Protein AF-A0A971LK60-F1 (afdb_monomer_lite)

Secondary structure (DSSP, 8-state):
-HHHHHHTTPPP-EEEPPPS-TT-GGG---HHHHHHHHHHHBTTB-GGG-PEEEEEPGGG--EEEE----EEEE-SSEEEEE-TTS-EEEEEPP----SS-PPP----------SHHHHHHHTPPPP-

Sequence (128 aa):
LVHGLLKIRVRTYYIYQCDLSQGISHFRTRVSKGIEIIESLRGHTSGLAVPNFVIDAPGGGGKIPLMPQYLISMSDRRVVLRNYEGLLATYTEPDWSEGPEAPSRARSQPKEPETGVAGLLRGNKLGL

Structure (mmCIF, N/CA/C/O backbone):
data_AF-A0A971LK60-F1
#
_entry.id   AF-A0A971LK60-F1
#
loop_
_atom_site.group_PDB
_atom_site.id
_atom_site.type_symbol
_atom_site.label_atom_id
_atom_site.label_alt_id
_atom_site.label_comp_id
_atom_site.label_asym_id
_atom_site.label_entity_id
_atom_site.label_seq_id
_atom_site.pdbx_PDB_ins_code
_atom_site.Cartn_x
_atom_site.Cartn_y
_atom_site.Cartn_z
_atom_site.occupancy
_atom_site.B_iso_or_equiv
_atom_site.auth_seq_id
_atom_site.auth_comp_id
_atom_site.auth_asym_id
_atom_site.auth_atom_id
_atom_site.pdbx_PDB_model_num
ATOM 1 N N . LEU A 1 1 ? -15.466 -2.166 4.206 1.00 95.75 1 LEU A N 1
ATOM 2 C CA . LEU A 1 1 ? -15.195 -0.763 4.610 1.00 95.75 1 LEU A CA 1
ATOM 3 C C . LEU A 1 1 ? -14.842 0.131 3.419 1.00 95.75 1 LEU A C 1
ATOM 5 O O . LEU A 1 1 ? -15.682 0.934 3.042 1.00 95.75 1 LEU A O 1
ATOM 9 N N . VAL A 1 2 ? -13.658 -0.013 2.805 1.00 97.69 2 VAL A N 1
ATOM 10 C CA . VAL A 1 2 ? -13.142 0.935 1.787 1.00 97.69 2 VAL A CA 1
ATOM 11 C C . VAL A 1 2 ? -14.067 1.137 0.579 1.00 97.69 2 VAL A C 1
ATOM 13 O O . VAL A 1 2 ? -14.270 2.263 0.136 1.00 97.69 2 VAL A O 1
ATOM 16 N N . HIS A 1 3 ? -14.735 0.080 0.103 1.00 97.56 3 HIS A N 1
ATOM 17 C CA . HIS A 1 3 ? -15.750 0.204 -0.954 1.00 97.56 3 HIS A CA 1
ATOM 18 C C . HIS A 1 3 ? -16.979 0.999 -0.511 1.00 97.56 3 HIS A C 1
ATOM 20 O O . HIS A 1 3 ? -17.549 1.740 -1.304 1.00 97.56 3 HIS A O 1
ATOM 26 N N . GLY A 1 4 ? -17.388 0.854 0.752 1.00 97.94 4 GLY A N 1
ATOM 27 C CA . GLY A 1 4 ? -18.505 1.600 1.327 1.00 97.94 4 GLY A CA 1
ATOM 28 C C . GLY A 1 4 ? -18.213 3.097 1.385 1.00 97.94 4 GLY A C 1
ATOM 29 O O . GLY A 1 4 ? -19.061 3.888 0.987 1.00 97.94 4 GLY A O 1
ATOM 30 N N . LEU A 1 5 ? -16.990 3.473 1.780 1.00 98.06 5 LEU A N 1
ATOM 31 C CA . LEU A 1 5 ? -16.541 4.870 1.791 1.00 98.06 5 LEU A CA 1
ATOM 32 C C . LEU A 1 5 ? -16.592 5.490 0.388 1.00 98.06 5 LEU A C 1
ATOM 34 O O . LEU A 1 5 ? -17.155 6.569 0.212 1.00 98.06 5 LEU A O 1
ATOM 38 N N . LEU A 1 6 ? -16.103 4.781 -0.633 1.00 97.06 6 LEU A N 1
ATOM 39 C CA . LEU A 1 6 ? -16.165 5.290 -2.005 1.00 97.06 6 LEU A CA 1
ATOM 40 C C . LEU A 1 6 ? -17.597 5.471 -2.520 1.00 97.06 6 LEU A C 1
ATOM 42 O O . LEU A 1 6 ? -17.869 6.461 -3.196 1.00 97.06 6 LEU A O 1
ATOM 46 N N . LYS A 1 7 ? -18.523 4.566 -2.177 1.00 97.94 7 LYS A N 1
ATOM 47 C CA . LYS A 1 7 ? -19.941 4.684 -2.570 1.00 97.94 7 LYS A CA 1
ATOM 48 C C . LYS A 1 7 ? -20.589 5.968 -2.048 1.00 97.94 7 LYS A C 1
ATOM 50 O O . LYS A 1 7 ? -21.450 6.524 -2.720 1.00 97.94 7 LYS A O 1
ATOM 55 N N . ILE A 1 8 ? -20.146 6.464 -0.892 1.00 98.19 8 ILE A N 1
ATOM 56 C CA . ILE A 1 8 ? -20.614 7.732 -0.310 1.00 98.19 8 ILE A CA 1
ATOM 57 C C . ILE A 1 8 ? -19.702 8.923 -0.649 1.00 98.19 8 ILE A C 1
ATOM 59 O O . ILE A 1 8 ? -19.800 9.971 -0.016 1.00 98.19 8 ILE A O 1
ATOM 63 N N . ARG A 1 9 ? -18.836 8.787 -1.666 1.00 97.44 9 ARG A N 1
ATOM 64 C CA . ARG A 1 9 ? -17.886 9.815 -2.140 1.00 97.44 9 ARG A CA 1
ATOM 65 C C . ARG A 1 9 ? -16.845 10.242 -1.096 1.00 97.44 9 ARG A C 1
ATOM 67 O O . ARG A 1 9 ? -16.311 11.344 -1.168 1.00 97.44 9 ARG A O 1
ATOM 74 N N . VAL A 1 10 ? -16.507 9.355 -0.162 1.00 97.88 10 VAL A N 1
ATOM 75 C CA . VAL A 1 10 ? -15.416 9.552 0.799 1.00 97.88 10 VAL A CA 1
ATOM 76 C C . VAL A 1 10 ? -14.174 8.815 0.307 1.00 97.88 10 VAL A C 1
ATOM 78 O O . VAL A 1 10 ? -14.163 7.589 0.189 1.00 97.88 10 VAL A O 1
ATOM 81 N N . ARG A 1 11 ? -13.100 9.559 0.025 1.00 95.31 11 ARG A N 1
ATOM 82 C CA . ARG A 1 11 ? -11.813 8.980 -0.379 1.00 95.31 11 ARG A CA 1
ATOM 83 C C . ARG A 1 11 ? -11.095 8.405 0.838 1.00 95.31 11 ARG A C 1
ATOM 85 O O . ARG A 1 11 ? -10.885 9.103 1.827 1.00 95.31 11 ARG A O 1
ATOM 92 N N . THR A 1 12 ? -10.674 7.146 0.748 1.00 96.62 12 THR A N 1
ATOM 93 C CA . THR A 1 12 ? -9.858 6.539 1.808 1.00 96.62 12 THR A CA 1
ATOM 94 C C . THR A 1 12 ? -8.439 7.090 1.682 1.00 96.62 12 THR A C 1
ATOM 96 O O . THR A 1 12 ? -7.827 6.943 0.627 1.00 96.62 12 THR A O 1
ATOM 99 N N . TYR A 1 13 ? -7.939 7.773 2.716 1.00 96.81 13 TYR A N 1
ATOM 100 C CA . TYR A 1 13 ? -6.669 8.502 2.626 1.00 96.81 13 TYR A CA 1
ATOM 101 C C . TYR A 1 13 ? -5.529 7.806 3.375 1.00 96.81 13 TYR A C 1
ATOM 103 O O . TYR A 1 13 ? -4.552 7.393 2.749 1.00 96.81 13 TYR A O 1
ATOM 111 N N . TYR A 1 14 ? -5.687 7.600 4.683 1.00 97.56 14 TYR A N 1
ATOM 112 C CA . TYR A 1 14 ? -4.692 6.937 5.522 1.00 97.56 14 TYR A CA 1
ATOM 113 C C . TYR A 1 14 ? -5.288 5.779 6.320 1.00 97.56 14 TYR A C 1
ATOM 115 O O . TYR A 1 14 ? -6.428 5.845 6.777 1.00 97.56 14 TYR A O 1
ATOM 123 N N . ILE A 1 15 ? -4.472 4.746 6.519 1.00 97.50 15 ILE A N 1
ATOM 124 C CA . ILE A 1 15 ? -4.588 3.799 7.628 1.00 97.50 15 ILE A CA 1
ATOM 125 C C . ILE A 1 15 ? -3.394 4.064 8.538 1.00 97.50 15 ILE A C 1
ATOM 127 O O . ILE A 1 15 ? -2.254 4.031 8.080 1.00 97.50 15 ILE A O 1
ATOM 131 N N . TYR A 1 16 ? -3.653 4.320 9.815 1.00 97.06 16 TYR A N 1
ATOM 132 C CA . TYR A 1 16 ? -2.601 4.570 10.793 1.00 97.06 16 TYR A CA 1
ATOM 133 C C . TYR A 1 16 ? -2.233 3.289 11.523 1.00 97.06 16 TYR A C 1
ATOM 135 O O . TYR A 1 16 ? -3.102 2.532 11.961 1.00 97.06 16 TYR A O 1
ATOM 143 N N . GLN A 1 17 ? -0.936 3.077 11.705 1.00 97.25 17 GLN A N 1
ATOM 144 C CA . GLN A 1 17 ? -0.460 2.223 12.777 1.00 97.25 17 GLN A CA 1
ATOM 145 C C . GLN A 1 17 ? -0.816 2.877 14.114 1.00 97.25 17 GLN A C 1
ATOM 147 O O . GLN A 1 17 ? -0.583 4.068 14.306 1.00 97.25 17 GLN A O 1
ATOM 152 N N . CYS A 1 18 ? -1.349 2.085 15.043 1.00 95.44 18 CYS A N 1
ATOM 153 C CA . CYS A 1 18 ? -1.662 2.563 16.386 1.00 95.44 18 CYS A CA 1
ATOM 154 C C . CYS A 1 18 ? -0.398 3.112 17.076 1.00 95.44 18 CYS A C 1
ATOM 156 O O . CYS A 1 18 ? 0.646 2.448 17.130 1.00 95.44 18 CYS A O 1
ATOM 158 N N . ASP A 1 19 ? -0.511 4.338 17.574 1.00 91.56 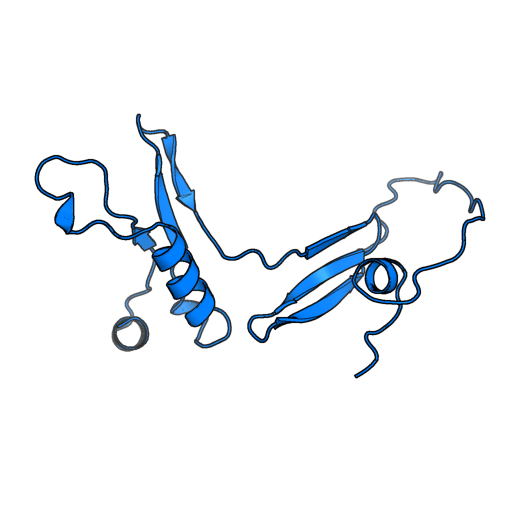19 ASP A N 1
ATOM 159 C CA . ASP A 1 19 ? 0.543 5.147 18.171 1.00 91.56 19 ASP A CA 1
ATOM 160 C C . ASP A 1 19 ? 1.008 4.606 19.533 1.00 91.56 19 ASP A C 1
ATOM 162 O O . ASP A 1 19 ? 0.526 3.593 20.047 1.00 91.56 19 ASP A O 1
ATOM 166 N N . LEU A 1 20 ? 2.062 5.222 20.076 1.00 88.88 20 LEU A N 1
ATOM 167 C CA . LEU A 1 20 ? 2.734 4.845 21.332 1.00 88.88 20 LEU A CA 1
ATOM 168 C C . LEU A 1 20 ? 2.081 5.462 22.579 1.00 88.88 20 LEU A C 1
ATOM 170 O O . LEU A 1 20 ? 2.694 5.461 23.645 1.00 88.88 20 LEU A O 1
ATOM 174 N N . SER A 1 21 ? 0.853 5.972 22.465 1.00 89.44 21 SER A N 1
ATOM 175 C CA . SER A 1 21 ? 0.168 6.632 23.575 1.00 89.44 21 SER A CA 1
ATOM 176 C C . SER A 1 21 ? -0.171 5.668 24.717 1.00 89.44 21 SER A C 1
ATOM 178 O O . SER A 1 21 ? -0.349 4.458 24.542 1.00 89.44 21 SER A O 1
ATOM 180 N N . GLN A 1 22 ? -0.244 6.216 25.930 1.00 93.06 22 GLN A N 1
ATOM 181 C CA . GLN A 1 22 ? -0.556 5.446 27.130 1.00 93.06 22 GLN A CA 1
ATOM 182 C C . GLN A 1 22 ? -1.998 4.917 27.091 1.00 93.06 22 GLN A C 1
ATOM 184 O O . GLN A 1 22 ? -2.909 5.579 26.604 1.00 93.06 22 GLN A O 1
ATOM 189 N N . GLY A 1 23 ? -2.207 3.705 27.608 1.00 94.44 23 GLY A N 1
ATOM 190 C CA . GLY A 1 23 ? -3.537 3.096 27.745 1.00 94.44 23 GLY A CA 1
ATOM 191 C C . GLY A 1 23 ? -4.085 2.386 26.501 1.00 94.44 23 GLY A C 1
ATOM 192 O O . GLY A 1 23 ? -4.983 1.564 26.640 1.00 94.44 23 GLY A O 1
ATOM 193 N N . ILE A 1 24 ? -3.517 2.598 25.309 1.00 95.62 24 ILE A N 1
ATOM 194 C CA . ILE A 1 24 ? -4.037 2.028 24.044 1.00 95.62 24 ILE A CA 1
ATOM 195 C C . ILE A 1 24 ? -3.208 0.860 23.491 1.00 95.62 24 ILE A C 1
ATOM 197 O O . ILE A 1 24 ? -3.452 0.383 22.386 1.00 95.62 24 ILE A O 1
ATOM 201 N N . SER A 1 25 ? -2.229 0.366 24.255 1.00 93.62 25 SER A N 1
ATOM 202 C CA . SER A 1 25 ? -1.283 -0.650 23.768 1.00 93.62 25 SER A CA 1
ATOM 203 C C . SER A 1 25 ? -1.967 -1.928 23.254 1.00 93.62 25 SER A C 1
ATOM 205 O O . SER A 1 25 ? -1.517 -2.539 22.290 1.00 93.62 25 SER A O 1
ATOM 207 N N . HIS A 1 26 ? -3.100 -2.301 23.848 1.00 95.31 26 HIS A N 1
ATOM 208 C CA . HIS A 1 26 ? -3.880 -3.485 23.482 1.00 95.31 26 HIS A CA 1
ATOM 209 C C . HIS A 1 26 ? -4.602 -3.370 22.126 1.00 95.31 26 HIS A C 1
ATOM 211 O O . HIS A 1 26 ? -4.997 -4.390 21.570 1.00 95.31 26 HIS A O 1
ATOM 217 N N . PHE A 1 27 ? -4.745 -2.164 21.564 1.00 96.19 27 PHE A N 1
ATOM 218 C CA . PHE A 1 27 ? -5.259 -1.960 20.203 1.00 96.19 27 PHE A CA 1
ATOM 219 C C . PHE A 1 27 ? -4.180 -2.105 19.128 1.00 96.19 27 PHE A C 1
ATOM 221 O O . PHE A 1 27 ? -4.477 -2.081 17.931 1.00 96.19 27 PHE A O 1
ATOM 228 N N . ARG A 1 28 ? -2.912 -2.235 19.525 1.00 95.62 28 ARG A N 1
ATOM 229 C CA . ARG A 1 28 ? -1.806 -2.271 18.577 1.00 95.62 28 ARG A CA 1
ATOM 230 C C . ARG A 1 28 ? -1.784 -3.564 17.792 1.00 95.62 28 ARG A C 1
ATOM 232 O O . ARG A 1 28 ? -1.872 -4.664 18.329 1.00 95.62 28 ARG A O 1
ATOM 239 N N . THR A 1 29 ? -1.537 -3.412 16.502 1.00 97.00 29 THR A N 1
ATOM 240 C CA . THR A 1 29 ? -1.252 -4.512 15.588 1.00 97.00 29 THR A CA 1
ATOM 241 C C . THR A 1 29 ? 0.227 -4.532 15.234 1.00 97.00 29 THR A C 1
ATOM 243 O O . THR A 1 29 ? 0.919 -3.517 15.325 1.00 97.00 29 THR A O 1
ATOM 246 N N . ARG A 1 30 ? 0.727 -5.681 14.772 1.00 97.50 30 ARG A N 1
ATOM 247 C CA . ARG A 1 30 ? 2.040 -5.736 14.117 1.00 97.50 30 ARG A CA 1
ATOM 248 C C . ARG A 1 30 ? 2.017 -4.866 12.859 1.00 97.50 30 ARG A C 1
ATOM 250 O O . ARG A 1 30 ? 1.034 -4.900 12.121 1.00 97.50 30 ARG A O 1
ATOM 257 N N . VAL A 1 31 ? 3.122 -4.182 12.567 1.00 97.31 31 VAL A N 1
ATOM 258 C CA . VAL A 1 31 ? 3.285 -3.392 11.328 1.00 97.31 31 VAL A CA 1
ATOM 259 C C . VAL A 1 31 ? 3.070 -4.261 10.086 1.00 97.31 31 VAL A C 1
ATOM 261 O O . VAL A 1 31 ? 2.434 -3.833 9.125 1.00 97.31 31 VAL A O 1
ATOM 264 N N . SER A 1 32 ? 3.514 -5.522 10.140 1.00 98.00 32 SER A N 1
ATOM 265 C CA . SER A 1 32 ? 3.300 -6.502 9.071 1.00 98.00 32 SER A CA 1
ATOM 266 C C . SER A 1 32 ? 1.825 -6.679 8.712 1.00 98.00 32 SER A C 1
ATOM 268 O O . SER A 1 32 ? 1.517 -6.908 7.549 1.00 98.00 32 SER A O 1
ATOM 270 N N . LYS A 1 33 ? 0.905 -6.521 9.675 1.00 98.19 33 LYS A N 1
ATOM 271 C CA . LYS A 1 33 ? -0.531 -6.640 9.413 1.00 98.19 33 LYS A CA 1
ATOM 272 C C . LYS A 1 33 ? -1.052 -5.477 8.574 1.00 98.19 33 LYS A C 1
ATOM 274 O O . LYS A 1 33 ? -1.885 -5.685 7.701 1.00 98.19 33 LYS A O 1
ATOM 279 N N . GLY A 1 34 ? -0.540 -4.268 8.803 1.00 97.88 34 GLY A N 1
ATOM 280 C CA . GLY A 1 34 ? -0.858 -3.116 7.960 1.00 97.88 34 GLY A CA 1
ATOM 281 C C . GLY A 1 34 ? -0.359 -3.310 6.529 1.00 97.88 34 GLY A C 1
ATOM 282 O O . GLY A 1 34 ? -1.113 -3.084 5.586 1.00 97.88 34 GLY A O 1
ATOM 283 N N . ILE A 1 35 ? 0.864 -3.826 6.360 1.00 98.31 35 ILE A N 1
ATOM 284 C CA . ILE A 1 35 ? 1.415 -4.161 5.035 1.00 98.31 35 ILE A CA 1
ATOM 285 C C . ILE A 1 35 ? 0.565 -5.239 4.343 1.00 98.31 35 ILE A C 1
ATOM 287 O O . ILE A 1 35 ? 0.213 -5.067 3.179 1.00 98.31 35 ILE A O 1
ATOM 291 N N . GLU A 1 36 ? 0.173 -6.298 5.058 1.00 98.06 36 GLU A N 1
ATOM 292 C CA . GLU A 1 36 ? -0.701 -7.368 4.550 1.00 98.06 36 GLU A CA 1
ATOM 293 C C . GLU A 1 36 ? -2.061 -6.830 4.071 1.00 98.06 36 GLU A C 1
ATOM 295 O O . GLU A 1 36 ? -2.552 -7.224 3.011 1.00 98.06 36 GLU A O 1
ATOM 300 N N . ILE A 1 37 ? -2.659 -5.889 4.814 1.00 98.00 37 ILE A N 1
ATOM 301 C CA . ILE A 1 37 ? -3.908 -5.227 4.411 1.00 98.00 37 ILE A CA 1
ATOM 302 C C . ILE A 1 37 ? -3.703 -4.451 3.107 1.00 98.00 37 ILE A C 1
ATOM 304 O O . ILE A 1 37 ? -4.531 -4.559 2.206 1.00 98.00 37 ILE A O 1
ATOM 308 N N . ILE A 1 38 ? -2.616 -3.681 2.980 1.00 98.25 38 ILE A N 1
ATOM 309 C CA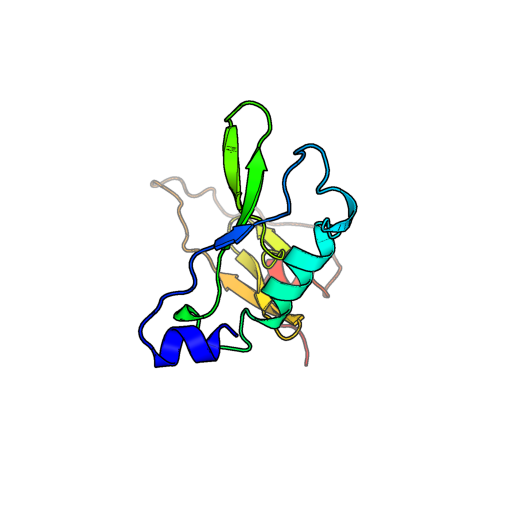 . ILE A 1 38 ? -2.344 -2.924 1.750 1.00 98.25 38 ILE A CA 1
ATOM 310 C C . ILE A 1 38 ? -2.072 -3.853 0.564 1.00 98.25 38 ILE A C 1
ATOM 312 O O . ILE A 1 38 ? -2.586 -3.576 -0.519 1.00 98.25 38 ILE A O 1
ATOM 316 N N . GLU A 1 39 ? -1.328 -4.948 0.752 1.00 97.88 39 GLU A N 1
ATOM 317 C CA . GLU A 1 39 ? -1.123 -5.975 -0.283 1.00 97.88 39 GLU A CA 1
ATOM 318 C C . GLU A 1 39 ? -2.464 -6.536 -0.766 1.00 97.88 39 GLU A C 1
ATOM 320 O O . GLU A 1 39 ? -2.737 -6.536 -1.959 1.00 97.88 39 GLU A O 1
ATOM 325 N N . SER A 1 40 ? -3.347 -6.905 0.166 1.00 97.25 40 SER A N 1
ATOM 326 C CA . SER A 1 40 ? -4.658 -7.494 -0.147 1.00 97.25 40 SER A CA 1
ATOM 327 C C . SER A 1 40 ? -5.636 -6.514 -0.810 1.00 97.25 40 SER A C 1
ATOM 329 O O . SER A 1 40 ? -6.667 -6.925 -1.338 1.00 97.25 40 SER A O 1
ATOM 331 N N . LEU A 1 41 ? -5.362 -5.207 -0.760 1.00 97.62 41 LEU A N 1
ATOM 332 C CA . LEU A 1 41 ? -6.178 -4.178 -1.406 1.00 97.62 41 LEU A CA 1
ATOM 333 C C . LEU A 1 41 ? -5.612 -3.777 -2.771 1.00 97.62 41 LEU A C 1
ATOM 335 O O . LEU A 1 41 ? -6.362 -3.566 -3.727 1.00 97.62 41 LEU A O 1
ATOM 339 N N . ARG A 1 42 ? -4.293 -3.620 -2.876 1.00 97.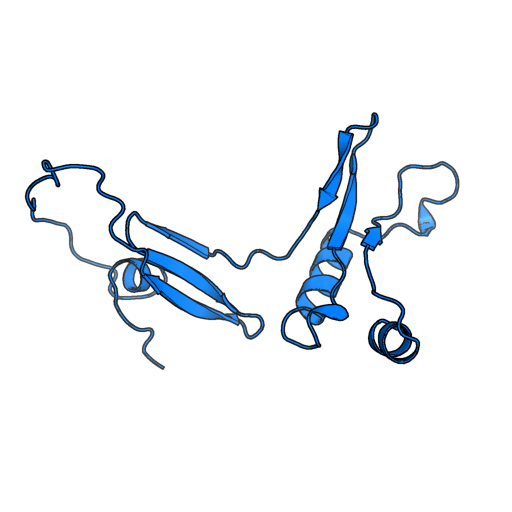38 42 ARG A N 1
ATOM 340 C CA . ARG A 1 42 ? -3.653 -3.108 -4.086 1.00 97.38 42 ARG A CA 1
ATOM 341 C C . ARG A 1 42 ? -3.741 -4.143 -5.205 1.00 97.38 42 ARG A C 1
ATOM 343 O O . ARG A 1 42 ? -3.356 -5.285 -5.032 1.00 97.38 42 ARG A O 1
ATOM 350 N N . GLY A 1 43 ? -4.277 -3.739 -6.355 1.00 95.50 43 GLY A N 1
ATOM 351 C CA . GLY A 1 43 ? -4.545 -4.644 -7.481 1.00 95.50 43 GLY A CA 1
ATOM 352 C C . GLY A 1 43 ? -5.864 -5.419 -7.367 1.00 95.50 43 GLY A C 1
ATOM 353 O O . GLY A 1 43 ? -6.480 -5.701 -8.386 1.00 95.50 43 GLY A O 1
ATOM 354 N N . HIS A 1 44 ? -6.371 -5.648 -6.151 1.00 96.69 44 HIS A N 1
ATOM 355 C CA . HIS A 1 44 ? -7.646 -6.340 -5.911 1.00 96.69 44 HIS A CA 1
ATOM 356 C C . HIS A 1 44 ? -8.877 -5.416 -5.885 1.00 96.69 44 HIS A C 1
ATOM 358 O O . HIS A 1 44 ? -10.015 -5.878 -5.960 1.00 96.69 44 HIS A O 1
ATOM 364 N N . THR A 1 45 ? -8.685 -4.102 -5.756 1.00 96.50 45 THR A N 1
ATOM 365 C CA . THR A 1 45 ? -9.761 -3.101 -5.798 1.00 96.50 45 THR A CA 1
ATOM 366 C C . THR A 1 45 ? -9.333 -1.842 -6.558 1.00 96.50 45 THR A C 1
ATOM 368 O O . THR A 1 45 ? -8.154 -1.647 -6.847 1.00 96.50 45 THR A O 1
ATOM 371 N N . SER A 1 46 ? -10.289 -0.950 -6.855 1.00 95.56 46 SER A N 1
ATOM 372 C CA . SER A 1 46 ? -10.019 0.396 -7.378 1.00 95.56 46 SER A CA 1
ATOM 373 C C . SER A 1 46 ? -8.931 1.099 -6.566 1.00 95.56 46 SER A C 1
ATOM 375 O O . SER A 1 46 ? -9.010 1.150 -5.337 1.00 95.56 46 SER A O 1
ATOM 377 N N . GLY A 1 47 ? -7.962 1.707 -7.254 1.00 95.56 47 GLY A N 1
ATOM 378 C CA . GLY A 1 47 ? -6.872 2.456 -6.625 1.00 95.56 47 GLY A CA 1
ATOM 379 C C . GLY A 1 47 ? -7.349 3.611 -5.737 1.00 95.56 47 GLY A C 1
ATOM 380 O O . GLY A 1 47 ? -6.677 3.951 -4.771 1.00 95.56 47 GLY A O 1
ATOM 381 N N . LEU A 1 48 ? -8.546 4.159 -5.985 1.00 96.44 48 LEU A N 1
ATOM 382 C CA . LEU A 1 48 ? -9.159 5.178 -5.120 1.00 96.44 48 LEU A CA 1
ATOM 383 C C . LEU A 1 48 ? -9.529 4.642 -3.728 1.00 96.44 48 LEU A C 1
ATOM 385 O O . LEU A 1 48 ? -9.676 5.422 -2.787 1.00 96.44 48 LEU A O 1
ATOM 389 N N . ALA A 1 49 ? -9.701 3.323 -3.604 1.00 97.50 49 ALA A N 1
ATOM 390 C CA . ALA A 1 49 ? -10.034 2.641 -2.359 1.00 97.50 49 ALA A CA 1
ATOM 391 C C . ALA A 1 49 ? -8.791 2.234 -1.558 1.00 97.50 49 ALA A C 1
ATOM 393 O O . ALA A 1 49 ? -8.946 1.755 -0.438 1.00 97.50 49 ALA A O 1
ATOM 394 N N . VAL A 1 50 ? -7.588 2.363 -2.130 1.00 97.88 50 VAL A N 1
ATOM 395 C CA . VAL A 1 50 ? -6.336 1.922 -1.506 1.00 97.88 50 VAL A CA 1
ATOM 396 C C . VAL A 1 50 ? -5.718 3.099 -0.744 1.00 97.88 50 VAL A C 1
ATOM 398 O O . VAL A 1 50 ? -5.210 4.027 -1.377 1.00 97.88 50 VAL A O 1
ATOM 401 N N . PRO A 1 51 ? -5.752 3.098 0.598 1.00 97.88 51 PRO A N 1
ATOM 402 C CA . PRO A 1 51 ? -5.123 4.147 1.389 1.00 97.88 51 PRO A CA 1
ATOM 403 C C . PRO A 1 51 ? -3.604 3.984 1.445 1.00 97.88 51 PRO A C 1
ATOM 405 O O . PRO A 1 51 ? -3.055 2.923 1.143 1.00 97.88 51 PRO A O 1
ATOM 408 N N . ASN A 1 52 ? -2.928 5.024 1.925 1.00 97.94 52 ASN A N 1
ATOM 409 C CA . ASN A 1 52 ? -1.554 4.902 2.395 1.00 97.94 52 ASN A CA 1
ATOM 410 C C . ASN A 1 52 ? -1.561 4.341 3.825 1.00 97.94 52 ASN A C 1
ATOM 412 O O . ASN A 1 52 ? -2.236 4.885 4.699 1.00 97.94 52 ASN A O 1
ATOM 416 N N . PHE A 1 53 ? -0.824 3.261 4.083 1.00 98.38 53 PHE A N 1
ATOM 417 C CA . PHE A 1 53 ? -0.562 2.814 5.452 1.00 98.38 53 PHE A CA 1
ATOM 418 C C . PHE A 1 53 ? 0.621 3.606 6.002 1.00 98.38 53 PHE A C 1
ATOM 420 O O . PHE A 1 53 ? 1.653 3.682 5.343 1.00 98.38 53 PHE A O 1
ATOM 427 N N . VAL A 1 54 ? 0.469 4.235 7.165 1.00 97.94 54 VAL A N 1
ATOM 428 C CA . VAL A 1 54 ? 1.480 5.141 7.725 1.00 97.94 54 VAL A CA 1
ATOM 429 C C . VAL A 1 54 ? 1.771 4.846 9.190 1.00 97.94 54 VAL A C 1
ATOM 431 O O . VAL A 1 54 ? 0.878 4.488 9.959 1.00 97.94 54 VAL A O 1
ATOM 434 N N . ILE A 1 55 ? 3.027 5.053 9.578 1.00 96.56 55 ILE A N 1
ATOM 435 C CA . ILE A 1 55 ? 3.457 5.170 10.974 1.00 96.56 55 ILE A CA 1
ATOM 436 C C . ILE A 1 55 ? 3.808 6.636 11.226 1.00 96.56 55 ILE A C 1
ATOM 438 O O . ILE A 1 55 ? 4.583 7.217 10.466 1.00 96.56 55 ILE A O 1
ATOM 442 N N . ASP A 1 56 ? 3.262 7.236 12.285 1.00 93.31 56 ASP A N 1
ATOM 443 C CA . ASP A 1 56 ? 3.749 8.535 12.755 1.00 93.31 56 ASP A CA 1
ATOM 444 C C . ASP A 1 56 ? 5.109 8.330 13.437 1.00 93.31 56 ASP A C 1
ATOM 446 O O . ASP A 1 56 ? 5.245 7.571 14.402 1.00 93.31 56 ASP A O 1
ATOM 450 N N . ALA A 1 57 ? 6.136 8.983 12.897 1.00 90.19 57 ALA A N 1
ATOM 451 C CA . ALA A 1 57 ? 7.481 8.916 13.434 1.00 90.19 57 ALA A CA 1
ATOM 452 C C . ALA A 1 57 ? 7.527 9.560 14.832 1.00 90.19 57 ALA A C 1
ATOM 454 O O . ALA A 1 57 ? 6.984 10.657 15.027 1.00 90.19 57 ALA A O 1
ATOM 455 N N . PRO A 1 58 ? 8.199 8.928 15.812 1.00 82.81 58 PRO A N 1
ATOM 456 C CA . PRO A 1 58 ? 8.374 9.529 17.128 1.00 82.81 58 PRO A CA 1
ATOM 457 C C . PRO A 1 58 ? 9.119 10.867 17.014 1.00 82.81 58 PRO A C 1
ATOM 459 O O . PRO A 1 58 ? 9.963 11.053 16.139 1.00 82.81 58 PRO A O 1
ATOM 462 N N . GLY A 1 59 ? 8.793 11.814 17.896 1.00 83.31 59 GLY A N 1
ATOM 463 C CA . GLY A 1 59 ? 9.444 13.129 17.918 1.00 83.31 59 GLY A CA 1
ATOM 464 C C . GLY A 1 59 ? 9.013 14.091 16.805 1.00 83.31 59 GLY A C 1
ATOM 465 O O . GLY A 1 59 ? 9.697 15.079 16.570 1.00 83.31 59 GLY A O 1
ATOM 466 N N . GLY A 1 60 ? 7.894 13.831 16.118 1.00 82.81 60 GLY A N 1
ATOM 467 C CA . GLY A 1 60 ? 7.347 14.762 15.123 1.00 82.81 60 GLY A CA 1
ATOM 468 C C . GLY A 1 60 ? 7.976 14.655 13.732 1.00 82.81 60 GLY A C 1
ATOM 469 O O . GLY A 1 60 ? 7.800 15.558 12.921 1.00 82.81 60 GLY A O 1
ATOM 470 N N . GLY A 1 61 ? 8.649 13.543 13.414 1.00 88.94 61 GLY A N 1
ATOM 471 C CA . GLY A 1 61 ? 9.248 13.285 12.092 1.00 88.94 61 GLY A CA 1
ATOM 472 C C . GLY A 1 61 ? 8.248 13.069 10.942 1.00 88.94 61 GLY A C 1
ATOM 473 O O . GLY A 1 61 ? 8.644 12.691 9.844 1.00 88.94 61 GLY A O 1
ATOM 474 N N . GLY A 1 62 ? 6.954 13.294 11.180 1.00 91.56 62 GLY A N 1
ATOM 475 C CA . GLY A 1 62 ? 5.897 13.162 10.181 1.00 91.56 62 GLY A CA 1
ATOM 476 C C . GLY A 1 62 ? 5.408 11.727 9.967 1.00 91.56 62 GLY A C 1
ATOM 477 O O . GLY A 1 62 ? 5.682 10.821 10.752 1.00 91.56 62 GLY A O 1
ATOM 478 N N . LYS A 1 63 ? 4.628 11.542 8.897 1.00 95.06 63 LYS A N 1
ATOM 479 C CA . LYS A 1 63 ? 3.990 10.268 8.529 1.00 95.06 63 LYS A CA 1
ATOM 480 C C . LYS A 1 63 ? 4.883 9.511 7.564 1.00 95.06 63 LYS A C 1
ATOM 482 O O . LYS A 1 63 ? 5.085 9.967 6.442 1.00 95.06 63 LYS A O 1
ATOM 487 N N . ILE A 1 64 ? 5.371 8.350 7.982 1.00 96.31 64 ILE A N 1
ATOM 488 C CA . ILE A 1 64 ? 6.202 7.480 7.153 1.00 96.31 64 ILE A CA 1
ATOM 489 C C . ILE A 1 64 ? 5.288 6.462 6.462 1.00 96.31 64 ILE A C 1
ATOM 491 O O . ILE A 1 64 ? 4.708 5.616 7.153 1.00 96.31 64 ILE A O 1
ATOM 495 N N . PRO A 1 65 ? 5.119 6.526 5.126 1.00 97.19 65 PRO A N 1
ATOM 496 C CA . PRO A 1 65 ? 4.321 5.554 4.399 1.00 97.19 65 PRO A CA 1
ATOM 497 C C . PRO A 1 65 ? 5.034 4.207 4.331 1.00 97.19 65 PRO A C 1
ATOM 499 O O . PRO A 1 65 ? 6.230 4.120 4.065 1.00 97.19 65 PRO A O 1
ATOM 502 N N . LEU A 1 66 ? 4.262 3.147 4.532 1.00 97.62 66 LEU A N 1
ATOM 503 C CA . LEU A 1 66 ? 4.683 1.769 4.356 1.00 97.62 66 LEU A CA 1
ATOM 504 C C . LEU A 1 66 ? 3.823 1.142 3.271 1.00 97.62 66 LEU A C 1
ATOM 506 O O .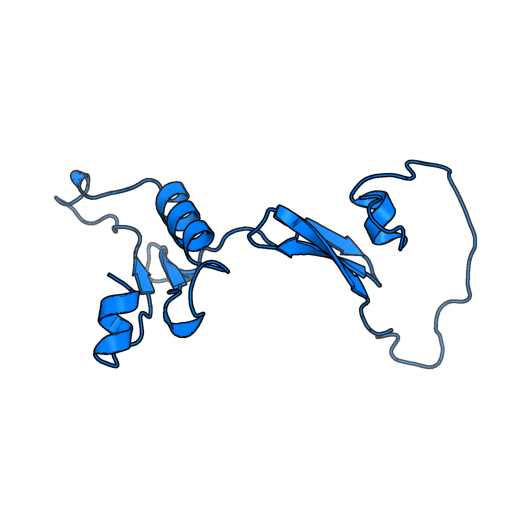 LEU A 1 66 ? 2.598 1.278 3.244 1.00 97.62 66 LEU A O 1
ATOM 510 N N . MET A 1 67 ? 4.484 0.426 2.377 1.00 96.50 67 MET A N 1
ATOM 511 C CA . MET A 1 67 ? 3.849 -0.281 1.282 1.00 96.50 67 MET A CA 1
ATOM 512 C C . MET A 1 67 ? 4.522 -1.634 1.093 1.00 96.50 67 MET A C 1
ATOM 514 O O . MET A 1 67 ? 5.666 -1.818 1.516 1.00 96.50 67 MET A O 1
ATOM 518 N N . PRO A 1 68 ? 3.839 -2.581 0.445 1.00 97.06 68 PRO A N 1
ATOM 519 C CA . PRO A 1 68 ? 4.505 -3.792 0.031 1.00 97.06 68 PRO A CA 1
ATOM 520 C C . PRO A 1 68 ? 5.594 -3.525 -1.011 1.00 97.06 68 PRO A C 1
ATOM 522 O O . PRO A 1 68 ? 5.511 -2.584 -1.805 1.00 97.06 68 PRO A O 1
ATOM 525 N N . GLN A 1 69 ? 6.615 -4.379 -1.014 1.00 97.12 69 GLN A N 1
ATOM 526 C CA . GLN A 1 69 ? 7.744 -4.263 -1.930 1.00 97.12 69 GLN A CA 1
ATOM 527 C C . GLN A 1 69 ? 7.379 -4.852 -3.297 1.00 97.12 69 GLN A C 1
ATOM 529 O O . GLN A 1 69 ? 7.297 -6.073 -3.437 1.00 97.12 69 GLN A O 1
ATOM 534 N N . TYR A 1 70 ? 7.161 -3.990 -4.293 1.00 96.75 70 TYR A N 1
ATOM 535 C CA . TYR A 1 70 ? 6.886 -4.401 -5.679 1.00 96.75 70 TYR A CA 1
ATOM 536 C C . TYR A 1 70 ? 8.131 -4.367 -6.572 1.00 96.75 70 TYR A C 1
ATOM 538 O O . TYR A 1 70 ? 8.219 -5.144 -7.516 1.00 96.75 70 TYR A O 1
ATOM 546 N N . LEU A 1 71 ? 9.110 -3.511 -6.268 1.00 96.75 71 LEU A N 1
ATOM 547 C CA . LEU A 1 71 ? 10.407 -3.500 -6.944 1.00 96.75 71 LEU A CA 1
ATOM 548 C C . LEU A 1 71 ? 11.264 -4.660 -6.427 1.00 96.75 71 LEU A C 1
ATOM 550 O O . LEU A 1 71 ? 11.558 -4.725 -5.237 1.00 96.75 71 LEU A O 1
ATOM 554 N N . ILE A 1 72 ? 11.668 -5.565 -7.313 1.00 96.19 72 ILE A N 1
ATOM 555 C CA . ILE A 1 72 ? 12.477 -6.737 -6.959 1.00 96.19 72 ILE A CA 1
ATOM 556 C C . ILE A 1 72 ? 13.955 -6.477 -7.236 1.00 96.19 72 ILE A C 1
ATOM 558 O O . ILE A 1 72 ? 14.807 -6.812 -6.418 1.00 96.19 72 ILE A O 1
ATOM 562 N N . SER A 1 73 ? 14.270 -5.890 -8.390 1.00 95.06 73 SER A N 1
ATOM 563 C CA . SER A 1 73 ? 15.645 -5.577 -8.777 1.00 95.06 73 SER A CA 1
ATOM 564 C C . SER A 1 73 ? 15.681 -4.533 -9.890 1.00 95.06 73 SER A C 1
ATOM 566 O O . SER A 1 73 ? 14.660 -4.260 -10.519 1.00 95.06 73 SER A O 1
ATOM 568 N N . MET A 1 74 ? 16.852 -3.956 -10.138 1.00 93.50 74 MET A N 1
ATOM 569 C CA . MET A 1 74 ? 17.058 -2.921 -11.146 1.00 93.50 74 MET A CA 1
ATOM 570 C C . MET A 1 74 ? 18.495 -2.968 -11.673 1.00 93.50 74 MET A C 1
ATOM 572 O O . MET A 1 74 ? 19.426 -3.203 -10.904 1.00 93.50 74 MET A O 1
ATOM 576 N N . SER A 1 75 ? 18.661 -2.745 -12.975 1.00 90.06 75 SER A N 1
ATOM 577 C CA . SER A 1 75 ? 19.929 -2.429 -13.634 1.00 90.06 75 SER A CA 1
ATOM 578 C C . SER A 1 75 ? 19.839 -1.052 -14.297 1.00 90.06 75 SER A C 1
ATOM 580 O O . SER A 1 75 ? 18.809 -0.395 -14.237 1.00 90.06 75 SER A O 1
ATOM 582 N N . ASP A 1 76 ? 20.908 -0.652 -14.973 1.00 86.62 76 ASP A N 1
ATOM 583 C CA . ASP A 1 76 ? 21.002 0.526 -15.843 1.00 86.62 76 ASP A CA 1
ATOM 584 C C . ASP A 1 76 ? 19.909 0.658 -16.924 1.00 86.62 76 ASP A C 1
ATOM 586 O O . ASP A 1 76 ? 19.621 1.762 -17.370 1.00 86.62 76 ASP A O 1
ATOM 590 N N . ARG A 1 77 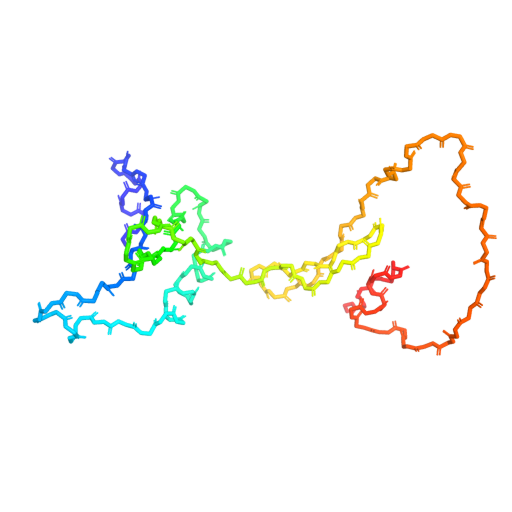? 19.337 -0.457 -17.398 1.00 88.25 77 ARG A N 1
ATOM 591 C CA . ARG A 1 77 ? 18.381 -0.478 -18.524 1.00 88.25 77 ARG A CA 1
ATOM 592 C C . ARG A 1 77 ? 17.072 -1.185 -18.215 1.00 88.25 77 ARG A C 1
ATOM 594 O O . ARG A 1 77 ? 16.156 -1.160 -19.042 1.00 88.25 77 ARG A O 1
ATOM 601 N N . ARG A 1 78 ? 16.981 -1.918 -17.104 1.00 90.69 78 ARG A N 1
ATOM 602 C CA . ARG A 1 78 ? 15.824 -2.773 -16.816 1.00 90.69 78 ARG A CA 1
ATOM 603 C C . ARG A 1 78 ? 15.461 -2.774 -15.343 1.00 90.69 78 ARG A C 1
ATOM 605 O O . ARG A 1 78 ? 16.313 -2.927 -14.478 1.00 90.69 78 ARG A O 1
ATOM 612 N N . VAL A 1 79 ? 14.160 -2.744 -15.085 1.00 94.38 79 VAL A N 1
ATOM 613 C CA . VAL A 1 79 ? 13.564 -2.853 -13.753 1.00 94.38 79 VAL A CA 1
ATOM 614 C C . VAL A 1 79 ? 12.764 -4.147 -13.680 1.00 94.38 79 VAL A C 1
ATOM 616 O O . VAL A 1 79 ? 11.917 -4.402 -14.536 1.00 94.38 79 VAL A O 1
ATOM 619 N N . VAL A 1 80 ? 13.009 -4.966 -12.660 1.00 95.62 80 VAL A N 1
ATOM 620 C CA . VAL A 1 80 ? 12.225 -6.171 -12.364 1.00 95.62 80 VAL A CA 1
ATOM 621 C C . VAL A 1 80 ? 11.241 -5.855 -11.250 1.00 95.62 80 VAL A C 1
ATOM 623 O O . VAL A 1 80 ? 11.622 -5.458 -10.148 1.00 95.62 80 VAL A O 1
ATOM 626 N N . LEU A 1 81 ? 9.966 -6.060 -11.543 1.00 96.38 81 LEU A N 1
ATOM 627 C CA . LEU A 1 81 ? 8.838 -5.754 -10.675 1.00 96.38 81 LEU A CA 1
ATOM 628 C C . LEU A 1 81 ? 8.042 -7.035 -10.446 1.00 96.38 81 LEU A C 1
ATOM 630 O O . LEU A 1 81 ? 7.984 -7.878 -11.336 1.00 96.38 81 LEU A O 1
ATOM 634 N N . ARG A 1 82 ? 7.376 -7.167 -9.303 1.00 96.19 82 ARG A N 1
ATOM 635 C CA . ARG A 1 82 ? 6.247 -8.092 -9.160 1.00 96.19 82 ARG A CA 1
ATOM 636 C C . ARG A 1 82 ? 4.937 -7.320 -9.238 1.00 96.19 82 ARG A C 1
ATOM 638 O O . ARG A 1 82 ? 4.885 -6.161 -8.826 1.00 96.19 82 ARG A O 1
ATOM 645 N N . ASN A 1 83 ? 3.878 -7.956 -9.719 1.00 94.75 83 ASN A N 1
ATOM 646 C CA . ASN A 1 83 ? 2.520 -7.444 -9.559 1.00 94.75 83 ASN A CA 1
ATOM 647 C C . ASN A 1 83 ? 1.863 -8.004 -8.274 1.00 94.75 83 ASN A C 1
ATOM 649 O O . ASN A 1 83 ? 2.503 -8.687 -7.467 1.00 94.75 83 ASN A O 1
ATOM 653 N N . TYR A 1 84 ? 0.583 -7.682 -8.075 1.00 94.81 84 TYR A N 1
ATOM 654 C CA . TYR A 1 84 ? -0.220 -8.144 -6.936 1.00 94.81 84 TYR A CA 1
ATOM 655 C C . TYR A 1 84 ? -0.530 -9.654 -6.975 1.00 94.81 84 TYR A C 1
ATOM 657 O O . TYR A 1 84 ? -0.771 -10.256 -5.939 1.00 94.81 84 TYR A O 1
ATOM 665 N N . GLU A 1 85 ? -0.462 -10.287 -8.150 1.00 93.88 85 GLU A N 1
ATOM 666 C CA . GLU A 1 85 ? -0.633 -11.739 -8.328 1.00 93.88 85 GLU A CA 1
ATOM 667 C C . GLU A 1 85 ? 0.677 -12.511 -8.090 1.00 93.88 85 GLU A C 1
ATOM 669 O O . GLU A 1 85 ? 0.700 -13.737 -8.146 1.00 93.88 85 GLU A O 1
ATOM 674 N N . GLY A 1 86 ? 1.785 -11.803 -7.842 1.00 91.94 86 GLY A N 1
ATOM 675 C CA . GLY A 1 86 ? 3.116 -12.389 -7.682 1.00 91.94 86 GLY A CA 1
ATOM 676 C C . GLY A 1 86 ? 3.855 -12.651 -8.997 1.00 91.94 86 GLY A C 1
ATOM 677 O O . GLY A 1 86 ? 4.979 -13.150 -8.964 1.00 91.94 86 GLY A O 1
ATOM 678 N N . LEU A 1 87 ? 3.283 -12.280 -10.147 1.00 93.12 87 LEU A N 1
ATOM 679 C CA . LEU A 1 87 ? 3.945 -12.399 -11.445 1.00 93.12 87 LEU A CA 1
ATOM 680 C C . LEU A 1 87 ? 5.063 -11.366 -11.566 1.00 93.12 87 LEU A C 1
ATOM 682 O O . LEU A 1 87 ? 4.862 -10.180 -11.289 1.00 93.12 87 LEU A O 1
ATOM 686 N N . LEU A 1 88 ? 6.233 -11.814 -12.020 1.00 93.06 88 LEU A N 1
ATOM 687 C CA . LEU A 1 88 ? 7.350 -10.926 -12.311 1.00 93.06 88 LEU A CA 1
ATOM 688 C C . LEU A 1 88 ? 7.209 -10.336 -13.715 1.00 93.06 88 LEU A C 1
ATOM 690 O O . LEU A 1 88 ? 7.005 -11.049 -14.695 1.00 93.06 88 LEU A O 1
ATOM 694 N N . ALA A 1 89 ? 7.376 -9.025 -13.802 1.00 90.88 89 ALA A N 1
ATOM 695 C CA . ALA A 1 89 ? 7.408 -8.261 -15.033 1.00 90.88 89 ALA A CA 1
ATOM 696 C C . ALA A 1 89 ? 8.732 -7.501 -15.141 1.00 90.88 89 ALA A C 1
ATOM 698 O O . ALA A 1 89 ? 9.386 -7.189 -14.143 1.00 90.88 89 ALA A O 1
ATOM 699 N N . THR A 1 90 ? 9.124 -7.184 -16.371 1.00 93.50 90 THR A N 1
ATOM 700 C CA . THR A 1 90 ? 10.310 -6.374 -16.648 1.00 93.50 90 THR A CA 1
ATOM 701 C C . THR A 1 90 ? 9.906 -5.120 -17.398 1.00 93.50 90 THR A C 1
ATOM 703 O O . THR A 1 90 ? 9.246 -5.200 -18.432 1.00 93.50 90 THR A O 1
ATOM 706 N N . TYR A 1 91 ? 10.325 -3.969 -16.888 1.00 92.19 91 TYR A N 1
ATOM 707 C CA . TYR A 1 91 ? 10.230 -2.687 -17.572 1.00 92.19 91 TYR A CA 1
ATOM 708 C C . TYR A 1 91 ? 11.601 -2.326 -18.149 1.00 92.19 91 TYR A C 1
ATOM 710 O O . TYR A 1 91 ? 12.618 -2.540 -17.491 1.00 92.19 91 TYR A O 1
ATOM 718 N N . THR A 1 92 ? 11.646 -1.828 -19.385 1.00 92.56 92 THR A N 1
ATOM 719 C CA . THR A 1 92 ? 12.881 -1.345 -20.019 1.00 92.56 92 THR A CA 1
ATOM 720 C C . THR A 1 92 ? 12.921 0.169 -19.910 1.00 92.56 92 THR A C 1
ATOM 722 O O . THR A 1 92 ? 12.023 0.842 -20.411 1.00 92.56 92 THR A O 1
ATOM 725 N N . GLU A 1 93 ? 13.944 0.686 -19.239 1.00 90.69 93 GLU A N 1
ATOM 726 C CA . GLU A 1 93 ? 14.150 2.124 -19.104 1.00 90.69 93 GLU A CA 1
ATOM 727 C C . GLU A 1 93 ? 14.673 2.719 -20.418 1.00 90.69 93 GLU A C 1
ATOM 729 O O . GLU A 1 93 ? 15.367 2.029 -21.177 1.00 90.69 93 GLU A O 1
ATOM 734 N N . PRO A 1 94 ? 14.323 3.981 -20.724 1.00 89.75 94 PRO A N 1
ATOM 735 C CA . PRO A 1 94 ? 14.946 4.690 -21.831 1.00 89.75 94 PRO A CA 1
ATOM 736 C C . PRO A 1 94 ? 16.442 4.891 -21.553 1.00 89.75 94 PRO A C 1
ATOM 738 O O . PRO A 1 94 ? 16.879 4.925 -20.403 1.00 89.75 94 PRO A O 1
ATOM 741 N N . ASP A 1 95 ? 17.231 5.021 -22.618 1.00 84.31 95 ASP A N 1
ATOM 742 C CA . ASP A 1 95 ? 18.662 5.300 -22.494 1.00 84.31 95 ASP A CA 1
ATOM 743 C C . ASP A 1 95 ? 18.836 6.768 -22.072 1.00 84.31 95 ASP A C 1
ATOM 745 O O . ASP A 1 95 ? 18.659 7.680 -22.880 1.00 84.31 95 ASP A O 1
ATOM 749 N N . TRP A 1 96 ? 19.113 6.999 -20.787 1.00 71.44 96 TRP A N 1
ATOM 750 C CA . TRP A 1 96 ? 19.356 8.331 -20.219 1.00 71.44 96 TRP A CA 1
ATOM 751 C C . TRP A 1 96 ? 20.809 8.795 -20.403 1.00 71.44 96 TRP A C 1
ATOM 753 O O . TRP A 1 96 ? 21.276 9.644 -19.648 1.00 71.44 96 TRP A O 1
ATOM 763 N N . SER A 1 97 ? 21.558 8.240 -21.365 1.00 67.69 97 SER A N 1
ATOM 764 C CA . SER A 1 97 ? 22.911 8.708 -21.672 1.00 67.69 97 SER A CA 1
ATOM 765 C C . SER A 1 97 ? 22.868 10.172 -22.128 1.00 67.69 97 SER A C 1
ATOM 767 O O . SER A 1 97 ? 22.603 10.471 -23.295 1.00 67.69 97 SER A O 1
ATOM 769 N N . GLU A 1 98 ? 23.091 11.097 -21.198 1.00 58.53 98 GLU A N 1
ATOM 770 C CA . GLU A 1 98 ? 23.247 12.515 -21.492 1.00 58.53 98 GLU A CA 1
ATOM 771 C C . GLU A 1 98 ? 24.583 12.728 -22.227 1.00 58.53 98 GLU A C 1
ATOM 773 O O . GLU A 1 98 ? 25.651 12.723 -21.623 1.00 58.53 98 GLU A O 1
ATOM 778 N N . GLY A 1 99 ? 24.531 12.910 -23.551 1.00 55.94 99 GLY A N 1
ATOM 779 C CA . GLY A 1 99 ? 25.648 13.440 -24.345 1.00 55.94 99 GLY A CA 1
ATOM 780 C C . GLY A 1 99 ? 26.377 12.454 -25.279 1.00 55.94 99 GLY A C 1
ATOM 781 O O . GLY A 1 99 ? 26.148 11.247 -25.237 1.00 55.94 99 GLY A O 1
ATOM 782 N N . PRO A 1 100 ? 27.248 12.975 -26.174 1.00 53.12 100 PRO A N 1
ATOM 783 C CA . PRO A 1 100 ? 27.803 12.262 -27.335 1.00 53.12 100 PRO A CA 1
ATOM 784 C C . PRO A 1 100 ? 28.848 11.180 -27.009 1.00 53.12 100 PRO A C 1
ATOM 786 O O . PRO A 1 100 ? 29.380 10.555 -27.924 1.00 53.12 100 PRO A O 1
ATOM 789 N N . GLU A 1 101 ? 29.117 10.913 -25.733 1.00 55.53 101 GLU A N 1
ATOM 790 C CA . GLU A 1 101 ? 30.020 9.856 -25.276 1.00 55.53 101 GLU A CA 1
ATOM 791 C C . GLU A 1 101 ? 29.236 8.751 -24.560 1.00 55.53 101 GLU A C 1
ATOM 793 O O . GLU A 1 101 ? 29.424 8.478 -23.377 1.00 55.53 101 GLU A O 1
ATOM 798 N N . ALA A 1 102 ? 28.340 8.075 -25.281 1.00 52.22 102 ALA A N 1
ATOM 799 C CA . ALA A 1 102 ? 27.881 6.768 -24.826 1.00 52.22 102 ALA A CA 1
ATOM 800 C C . ALA A 1 102 ? 29.100 5.824 -24.842 1.00 52.22 102 ALA A C 1
ATOM 802 O O . ALA A 1 102 ? 29.689 5.640 -25.916 1.00 52.22 102 ALA A O 1
ATOM 803 N N . PRO A 1 103 ? 29.523 5.236 -23.703 1.00 50.00 103 PRO A N 1
ATOM 804 C CA . PRO A 1 103 ? 30.710 4.402 -23.681 1.00 50.00 103 PRO A CA 1
ATOM 805 C C . PRO A 1 103 ? 30.526 3.246 -24.660 1.00 50.00 103 PRO A C 1
ATOM 807 O O . PRO A 1 103 ? 29.533 2.510 -24.648 1.00 50.00 103 PRO A O 1
ATOM 810 N N . SER A 1 104 ? 31.498 3.151 -25.564 1.00 51.38 104 SER A N 1
ATOM 811 C CA . SER A 1 104 ? 31.566 2.146 -26.604 1.00 51.38 104 SER A CA 1
ATOM 812 C C . SER A 1 104 ? 31.474 0.756 -25.982 1.00 51.38 104 SER A C 1
ATOM 814 O O . SER A 1 104 ? 32.119 0.423 -24.989 1.00 51.38 104 SER A O 1
ATOM 816 N N . ARG A 1 105 ? 30.606 -0.055 -26.584 1.00 61.53 105 ARG A N 1
ATOM 817 C CA . ARG A 1 105 ? 30.349 -1.453 -26.243 1.00 61.53 105 ARG A CA 1
ATOM 818 C C . ARG A 1 105 ? 31.645 -2.210 -25.926 1.00 61.53 105 ARG A C 1
ATOM 820 O O . ARG A 1 105 ? 32.350 -2.627 -26.843 1.00 61.53 105 ARG A O 1
ATOM 827 N N . ALA A 1 106 ? 31.872 -2.509 -24.651 1.00 45.84 106 ALA A N 1
ATOM 828 C CA . ALA A 1 106 ? 32.814 -3.535 -24.227 1.00 45.84 106 ALA A CA 1
ATOM 829 C C . ALA A 1 106 ? 32.048 -4.812 -23.830 1.00 45.84 106 ALA A C 1
ATOM 831 O O . ALA A 1 106 ? 31.517 -4.947 -22.731 1.00 45.84 106 ALA A O 1
ATOM 832 N N . ARG A 1 107 ? 31.992 -5.763 -24.774 1.00 52.91 107 ARG A N 1
ATOM 833 C CA . ARG A 1 107 ? 31.931 -7.219 -24.509 1.00 52.91 107 ARG A CA 1
ATOM 834 C C . ARG A 1 107 ? 33.087 -7.573 -23.541 1.00 52.91 107 ARG A C 1
ATOM 836 O O . ARG A 1 107 ? 34.150 -6.992 -23.693 1.00 52.91 107 ARG A O 1
ATOM 843 N N . SER A 1 108 ? 33.043 -8.516 -22.594 1.00 58.16 108 SER A N 1
ATOM 844 C CA . SER A 1 108 ? 32.157 -9.662 -22.327 1.00 58.16 108 SER A CA 1
ATOM 845 C C . SER A 1 108 ? 32.593 -10.412 -21.033 1.00 58.16 108 SER A C 1
ATOM 847 O O . SER A 1 108 ? 33.767 -10.322 -20.688 1.00 58.16 108 SER A O 1
ATOM 849 N N . GLN A 1 109 ? 31.698 -11.280 -20.500 1.00 52.47 109 GLN A N 1
ATOM 850 C CA . GLN A 1 109 ? 31.891 -12.512 -19.661 1.00 52.47 109 GLN A CA 1
ATOM 851 C C . GLN A 1 109 ? 31.717 -12.385 -18.121 1.00 52.47 109 GLN A C 1
ATOM 853 O O . GLN A 1 109 ? 32.063 -11.330 -17.601 1.00 52.47 109 GLN A O 1
ATOM 858 N N . PRO A 1 110 ? 31.184 -13.396 -17.367 1.00 46.47 110 PRO A N 1
ATOM 859 C CA . PRO A 1 110 ? 31.073 -14.851 -17.629 1.00 46.47 110 PRO A CA 1
ATOM 860 C C . PRO A 1 110 ? 29.634 -15.441 -17.711 1.00 46.47 110 PRO A C 1
ATOM 862 O O . PRO A 1 110 ? 28.638 -14.758 -17.472 1.00 46.47 110 PRO A O 1
ATOM 865 N N . LYS A 1 111 ? 29.548 -16.723 -18.117 1.00 62.66 111 LYS A N 1
ATOM 866 C CA . LYS A 1 111 ? 28.330 -17.536 -18.353 1.00 62.66 111 LYS A CA 1
ATOM 867 C C . LYS A 1 111 ? 27.562 -17.905 -17.063 1.00 62.66 111 LYS A C 1
ATOM 869 O O . LYS A 1 111 ? 28.184 -18.366 -16.115 1.00 62.66 111 LYS A O 1
ATOM 874 N N . GLU A 1 112 ? 26.223 -17.811 -17.171 1.00 56.66 112 GLU A N 1
ATOM 875 C CA . GLU A 1 112 ? 25.114 -18.360 -16.338 1.00 56.66 112 GLU A CA 1
ATOM 876 C C . GLU A 1 112 ? 24.924 -17.807 -14.901 1.00 56.66 112 GLU A C 1
ATOM 878 O O . GLU A 1 112 ? 25.902 -17.454 -14.250 1.00 56.66 112 GLU A O 1
ATOM 883 N N . PRO A 1 113 ? 23.670 -17.623 -14.408 1.00 55.16 113 PRO A N 1
ATOM 884 C CA . PRO A 1 113 ? 22.471 -18.406 -14.725 1.00 55.16 113 PRO A CA 1
ATOM 885 C C . PRO A 1 113 ? 21.520 -17.754 -15.742 1.00 55.16 113 PRO A C 1
ATOM 887 O O . PRO A 1 113 ? 21.300 -16.537 -15.733 1.00 55.16 113 PRO A O 1
ATOM 890 N N . GLU A 1 114 ? 20.947 -18.592 -16.606 1.00 64.19 114 GLU A N 1
ATOM 891 C CA . GLU A 1 114 ? 19.952 -18.280 -17.647 1.00 64.19 114 GLU A CA 1
ATOM 892 C C . GLU A 1 114 ? 18.526 -18.045 -17.110 1.00 64.19 114 GLU A C 1
ATOM 894 O O . GLU A 1 114 ? 17.615 -17.708 -17.872 1.00 64.19 114 GLU A O 1
ATOM 899 N N . THR A 1 115 ? 18.326 -18.164 -15.792 1.00 75.19 115 THR A N 1
ATOM 900 C CA . THR A 1 115 ? 17.005 -18.203 -15.148 1.00 75.19 115 THR A CA 1
ATOM 901 C C . THR A 1 115 ? 16.849 -17.184 -14.007 1.00 75.19 115 THR A C 1
ATOM 903 O O . THR A 1 115 ? 17.811 -16.592 -13.511 1.00 75.19 115 THR A O 1
ATOM 906 N N . GLY A 1 116 ? 15.601 -16.935 -13.596 1.00 83.69 116 GLY A N 1
ATOM 907 C CA . GLY A 1 116 ? 15.267 -16.050 -12.474 1.00 83.69 116 GLY A CA 1
ATOM 908 C C . GLY A 1 116 ? 15.497 -14.555 -12.743 1.00 83.69 116 GLY A C 1
ATOM 909 O O . GLY A 1 116 ? 15.512 -14.097 -13.885 1.00 83.69 116 GLY A O 1
ATOM 910 N N . VAL A 1 117 ? 15.677 -13.773 -11.672 1.00 84.69 117 VAL A N 1
ATOM 911 C CA . VAL A 1 117 ? 15.798 -12.300 -11.733 1.00 84.69 117 VAL A CA 1
ATOM 912 C C . VAL A 1 117 ? 17.008 -11.850 -12.562 1.00 84.69 117 VAL A C 1
ATOM 914 O O . VAL A 1 117 ? 16.902 -10.901 -13.336 1.00 84.69 117 VAL A O 1
ATOM 917 N N . ALA A 1 118 ? 18.137 -12.560 -12.471 1.00 84.19 118 ALA A N 1
ATOM 918 C CA . ALA A 1 118 ? 19.334 -12.266 -13.265 1.00 84.19 118 ALA A CA 1
ATOM 919 C C . ALA A 1 118 ? 19.112 -12.471 -14.777 1.00 84.19 118 ALA A C 1
ATOM 921 O O . ALA A 1 118 ? 19.684 -11.745 -15.592 1.00 84.19 118 ALA A O 1
ATOM 922 N N . GLY A 1 119 ? 18.268 -13.434 -15.165 1.00 82.88 119 GLY A N 1
ATOM 923 C CA . GLY A 1 119 ? 17.823 -13.606 -16.549 1.00 82.88 119 GLY A CA 1
ATOM 924 C C . GLY A 1 119 ? 16.916 -12.460 -17.009 1.00 82.88 119 GLY A C 1
ATOM 925 O O . GLY A 1 119 ? 17.137 -11.891 -18.079 1.00 82.88 119 GLY A O 1
ATOM 926 N N . LEU A 1 120 ? 15.949 -12.060 -16.174 1.00 85.06 120 LEU A N 1
ATOM 927 C CA . LEU A 1 120 ? 15.028 -10.950 -16.468 1.00 85.06 120 LEU A CA 1
ATOM 928 C C . LEU A 1 120 ? 15.766 -9.619 -16.695 1.00 85.06 120 LEU A C 1
ATOM 930 O O . LEU A 1 120 ? 15.477 -8.902 -17.654 1.00 85.06 120 LEU A O 1
ATOM 934 N N . LEU A 1 121 ? 16.780 -9.318 -15.877 1.00 85.94 121 LEU A N 1
ATOM 935 C CA . LEU A 1 121 ? 17.628 -8.127 -16.040 1.00 85.94 121 LEU A CA 1
ATOM 936 C C . LEU A 1 121 ? 18.451 -8.133 -17.337 1.00 85.94 121 LEU A C 1
ATOM 938 O O . LEU A 1 121 ? 18.850 -7.077 -17.817 1.00 85.94 121 LEU A O 1
ATOM 942 N N . ARG A 1 122 ? 18.685 -9.303 -17.940 1.00 82.00 122 ARG A N 1
ATOM 943 C CA . ARG A 1 122 ? 19.365 -9.436 -19.240 1.00 82.00 122 ARG A CA 1
ATOM 944 C C . ARG A 1 122 ? 18.400 -9.452 -20.429 1.00 82.00 122 ARG A C 1
ATOM 946 O O . ARG A 1 122 ? 18.844 -9.401 -21.572 1.00 82.00 122 ARG A O 1
ATOM 953 N N . GLY A 1 123 ? 17.090 -9.436 -20.173 1.00 76.44 123 GLY A N 1
ATOM 954 C CA . GLY A 1 123 ? 16.045 -9.405 -21.196 1.00 76.44 123 GLY A CA 1
ATOM 955 C C . GLY A 1 123 ? 15.461 -10.767 -21.563 1.00 76.44 123 GLY A C 1
ATOM 956 O O . GLY A 1 123 ? 14.669 -10.835 -22.504 1.00 76.44 123 GLY A O 1
ATOM 957 N N . ASN A 1 124 ? 15.797 -11.830 -20.827 1.00 78.50 124 ASN A N 1
ATOM 958 C CA . ASN A 1 124 ? 15.118 -13.113 -20.983 1.00 78.50 124 ASN A CA 1
ATOM 959 C C . ASN A 1 124 ? 13.670 -12.970 -20.500 1.00 78.50 124 ASN A C 1
ATOM 961 O O . ASN A 1 124 ? 13.399 -12.278 -19.518 1.0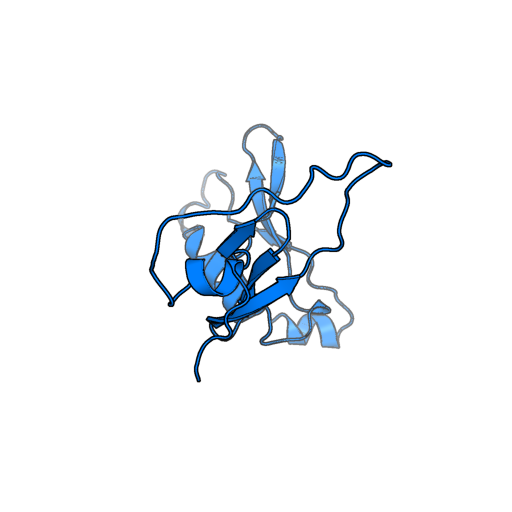0 78.50 124 ASN A O 1
ATOM 965 N N . LYS A 1 125 ? 12.731 -13.630 -21.180 1.00 68.50 125 LYS A N 1
ATOM 966 C CA . LYS A 1 125 ? 11.361 -13.766 -20.677 1.00 68.50 125 LYS A CA 1
ATOM 967 C C . LYS A 1 125 ? 11.317 -14.919 -19.679 1.00 68.50 125 LYS A C 1
ATOM 969 O O . LYS A 1 125 ? 12.018 -15.912 -19.862 1.00 68.50 125 LYS A O 1
ATOM 974 N N . LEU A 1 126 ? 10.479 -14.804 -18.651 1.00 61.78 126 LEU A N 1
ATOM 975 C CA . LEU A 1 126 ? 10.068 -15.979 -17.887 1.00 61.78 126 LEU A CA 1
ATOM 976 C C . LEU A 1 126 ? 9.393 -16.952 -18.858 1.00 61.78 126 LEU A C 1
ATOM 978 O O . LEU A 1 126 ? 8.426 -16.578 -19.522 1.00 61.78 126 LEU A O 1
ATOM 982 N N . GLY A 1 127 ? 9.940 -18.163 -18.975 1.00 57.34 127 GLY A N 1
ATOM 983 C CA . GLY A 1 127 ? 9.201 -19.274 -19.561 1.00 57.34 127 GLY A CA 1
ATOM 984 C C . GLY A 1 127 ? 8.000 -19.542 -18.662 1.00 57.34 127 GLY A C 1
ATOM 985 O O . GLY A 1 127 ? 8.188 -19.799 -17.473 1.00 57.34 127 GLY A O 1
ATOM 986 N N . LEU A 1 128 ? 6.800 -19.373 -19.213 1.00 40.91 128 LEU A N 1
ATOM 987 C CA . LEU A 1 128 ? 5.556 -19.845 -18.611 1.00 40.91 128 LEU A CA 1
ATOM 988 C C . LEU A 1 128 ? 5.365 -21.318 -18.967 1.00 40.91 128 LEU A C 1
ATOM 990 O O . LEU A 1 128 ? 5.627 -21.654 -20.146 1.00 40.91 128 LEU A O 1
#

pLDDT: mean 86.97, std 15.35, range [40.91, 98.38]

Foldseek 3Di:
DLVVCVVVVHFAAEDEQDDPDPPCPVVGDDPVVLQVVLLCDAPVHPPSSRYFYWYQDPPRPGTDTDYDAQFDDDDQFWTWGAGSVRDIDIDGDDNPPPDDCPDPDDDDDDDDDCDDPVVVNVPHDPDD

Radius of gyration: 20.96 Å; chains: 1; bounding box: 53×35×55 Å